Protein AF-A0A0J8VHM6-F1 (afdb_monomer)

InterPro domains:
  IPR025611 YobH-like protein [PF13996] (2-71)

Secondary structure (DSSP, 8-state):
-HHHHHHHHHHHHHHHHHHHH-EEEEEEEEE-TTSSEEEEEEE-SS-EEEEEEEB-TTSSSSBSS--SEEE------

Radius of gyration: 15.78 Å; Cα contacts (8 Å, |Δi|>4): 127; chains: 1; bounding box: 36×29×49 Å

Foldseek 3Di:
DVVVVVVVVVVVVVLVCLQQVQKFFWDDWDQDPVNQWIWTWTDGSPDIDTDIWGDDCVCPRTDVGDDRIDNNDDHDD

Nearest PDB structures (foldseek):
  8ssm-assembly2_D  TM=6.916E-01  e=6.876E-01  Citrobacter rodentium
  3q6c-assembly4_D  TM=5.318E-01  e=1.657E+00  Klebsiella variicola At-22
  8bqs-assembly1_Do  TM=5.261E-01  e=6.195E+00  Tetrahymena thermophila SB210
  8fs4-assembly1_G  TM=3.733E-01  e=9.616E+00  Saccharomyces cerevisiae
  2bw3-assembly1_A  TM=2.674E-01  e=3.991E+00  Musca domestica

Structure (mmCIF, N/CA/C/O backbone):
data_AF-A0A0J8VHM6-F1
#
_entry.id   AF-A0A0J8VHM6-F1
#
loop_
_atom_site.group_PDB
_atom_site.id
_atom_site.type_symbol
_atom_site.label_atom_id
_atom_site.label_alt_id
_atom_site.label_comp_id
_atom_site.label_asym_id
_atom_site.label_entity_id
_atom_site.label_seq_id
_atom_site.pdbx_PDB_ins_code
_atom_site.Cartn_x
_atom_site.Cartn_y
_atom_site.Cartn_z
_atom_site.occupancy
_atom_site.B_iso_or_equiv
_atom_site.auth_seq_id
_atom_site.auth_comp_id
_atom_site.auth_asym_id
_atom_site.auth_atom_id
_atom_site.pdbx_PDB_model_num
ATOM 1 N N . MET A 1 1 ? -13.700 5.012 25.671 1.00 68.12 1 MET A N 1
ATOM 2 C CA . MET A 1 1 ? -14.205 3.626 25.488 1.00 68.12 1 MET A CA 1
ATOM 3 C C . MET A 1 1 ? -15.081 3.478 24.243 1.00 68.12 1 MET A C 1
ATOM 5 O O . MET A 1 1 ? -14.697 2.733 23.355 1.00 68.12 1 MET A O 1
ATOM 9 N N . ARG A 1 2 ? -16.191 4.220 24.097 1.00 85.06 2 ARG A N 1
ATOM 10 C CA . ARG A 1 2 ? -17.096 4.105 22.927 1.00 85.06 2 ARG A CA 1
ATOM 11 C C . ARG A 1 2 ? -16.432 4.381 21.564 1.00 85.06 2 ARG A C 1
ATOM 13 O O . ARG A 1 2 ? -16.779 3.745 20.578 1.00 85.06 2 ARG A O 1
ATOM 20 N N . THR A 1 3 ? -15.479 5.310 21.505 1.00 90.00 3 THR A N 1
ATOM 21 C CA . THR A 1 3 ? -14.725 5.659 20.285 1.00 90.00 3 THR A CA 1
ATOM 22 C C . THR A 1 3 ? -13.704 4.594 19.891 1.00 90.00 3 THR A C 1
ATOM 24 O O . THR A 1 3 ? -13.614 4.248 18.720 1.00 90.00 3 THR A O 1
ATOM 27 N N . ILE A 1 4 ? -13.000 4.024 20.872 1.00 91.94 4 ILE A N 1
ATOM 28 C CA . ILE A 1 4 ? -12.013 2.953 20.664 1.00 91.94 4 ILE A CA 1
ATOM 29 C C . ILE A 1 4 ? -12.695 1.704 20.097 1.00 91.94 4 ILE A C 1
ATOM 31 O O . ILE A 1 4 ? -12.225 1.145 19.114 1.00 91.94 4 ILE A O 1
ATOM 35 N N . VAL A 1 5 ? -13.850 1.316 20.651 1.00 93.44 5 VAL A N 1
ATOM 36 C CA . VAL A 1 5 ? -14.626 0.164 20.157 1.00 93.44 5 VAL A CA 1
ATOM 37 C C . VAL A 1 5 ? -15.106 0.382 18.718 1.00 93.44 5 VAL A C 1
ATOM 39 O O . VAL A 1 5 ? -15.050 -0.534 17.905 1.00 93.44 5 VAL A O 1
ATOM 42 N N . ARG A 1 6 ? -15.530 1.605 18.369 1.00 92.12 6 ARG A N 1
ATOM 43 C CA . ARG A 1 6 ? -15.925 1.945 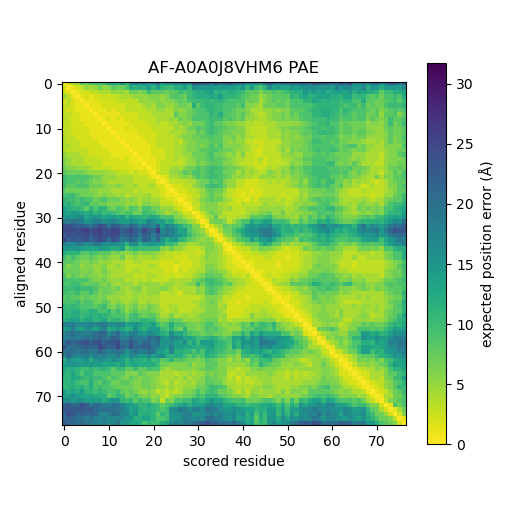16.991 1.00 92.12 6 ARG A CA 1
ATOM 44 C C . ARG A 1 6 ? -14.751 1.864 16.018 1.00 92.12 6 ARG A C 1
ATOM 46 O O . ARG A 1 6 ? -14.901 1.280 14.953 1.00 92.12 6 ARG A O 1
ATOM 53 N N . LEU A 1 7 ? -13.596 2.415 16.391 1.00 93.81 7 LEU A N 1
ATOM 54 C CA . LEU A 1 7 ? -12.375 2.346 15.583 1.00 93.81 7 LEU A CA 1
ATOM 55 C C . LEU A 1 7 ? -11.914 0.901 15.376 1.00 93.81 7 LEU A C 1
ATOM 57 O O . LEU A 1 7 ? -11.627 0.520 14.247 1.00 93.81 7 LEU A O 1
ATOM 61 N N . ALA A 1 8 ? -11.916 0.087 16.434 1.00 93.62 8 ALA A N 1
ATOM 62 C CA . ALA A 1 8 ? -11.582 -1.332 16.346 1.00 93.62 8 ALA A CA 1
ATOM 63 C C . ALA A 1 8 ? -12.544 -2.089 15.415 1.00 93.62 8 ALA A C 1
ATOM 65 O O . ALA A 1 8 ? -12.098 -2.876 14.585 1.00 93.62 8 ALA A O 1
ATOM 66 N N . GLY A 1 9 ? -13.849 -1.805 15.495 1.00 95.12 9 GLY A N 1
ATOM 67 C CA . GLY A 1 9 ? -14.845 -2.377 14.587 1.00 95.12 9 GLY A CA 1
ATOM 68 C C . GLY A 1 9 ? -14.617 -1.988 13.123 1.00 95.12 9 GLY A C 1
ATOM 69 O O . GLY A 1 9 ? -14.679 -2.844 12.247 1.00 95.12 9 GLY A O 1
ATOM 70 N N . LEU A 1 10 ? -14.294 -0.720 12.848 1.00 94.44 10 LEU A N 1
ATOM 71 C CA . LEU A 1 10 ? -13.986 -0.252 11.491 1.00 94.44 10 LEU A CA 1
ATOM 72 C C . LEU A 1 10 ? -12.715 -0.902 10.929 1.00 94.44 10 LEU A C 1
ATOM 74 O O . LEU A 1 10 ? -12.707 -1.321 9.775 1.00 94.44 10 LEU A O 1
ATOM 78 N N . LEU A 1 11 ? -11.669 -1.030 11.747 1.00 92.06 11 LEU A N 1
ATOM 79 C CA . LEU A 1 11 ? -10.434 -1.727 11.379 1.00 92.06 11 LEU A CA 1
ATOM 80 C C . LEU A 1 11 ? -10.686 -3.204 11.070 1.00 92.06 11 LEU A C 1
ATOM 82 O O . LEU A 1 11 ? -10.196 -3.705 10.061 1.00 92.06 11 LEU A O 1
ATOM 86 N N . ALA A 1 12 ? -11.492 -3.884 11.888 1.00 91.94 12 ALA A N 1
ATOM 87 C CA . ALA A 1 12 ? -11.866 -5.274 11.652 1.00 91.94 12 ALA A CA 1
ATOM 88 C C . ALA A 1 12 ? -12.641 -5.440 10.334 1.00 91.94 12 ALA A C 1
ATOM 90 O O . ALA A 1 12 ? -12.338 -6.339 9.553 1.00 91.94 12 ALA A O 1
ATOM 91 N N . LEU A 1 13 ? -13.592 -4.547 10.046 1.00 93.31 13 LEU A N 1
ATOM 92 C CA . LEU A 1 13 ? -14.339 -4.561 8.784 1.00 93.31 13 LEU A CA 1
ATOM 93 C C . LEU A 1 13 ? -13.437 -4.298 7.573 1.00 93.31 13 LEU A C 1
ATOM 95 O O . LEU A 1 13 ? -13.539 -5.009 6.576 1.00 93.31 13 LEU A O 1
ATOM 99 N N . ALA A 1 14 ? -12.534 -3.320 7.663 1.00 89.94 14 ALA A N 1
ATOM 100 C CA . ALA A 1 14 ? -11.578 -3.026 6.598 1.00 89.94 14 ALA A CA 1
ATOM 101 C C . ALA A 1 14 ? -10.646 -4.218 6.328 1.00 89.94 14 ALA A C 1
ATOM 103 O O . ALA A 1 14 ? -10.386 -4.557 5.173 1.00 89.94 14 ALA A O 1
ATOM 104 N N . TRP A 1 15 ? -10.190 -4.896 7.384 1.00 88.06 15 TRP A N 1
ATOM 105 C CA . TRP A 1 15 ? -9.352 -6.086 7.264 1.00 88.06 15 TRP A CA 1
ATOM 106 C C . TRP A 1 15 ? -10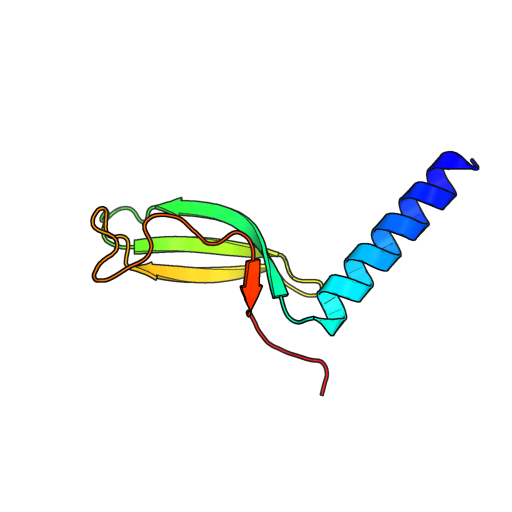.102 -7.269 6.636 1.00 88.06 15 TRP A C 1
ATOM 108 O O . TRP A 1 15 ? -9.569 -7.913 5.735 1.00 88.06 15 TRP A O 1
ATOM 118 N N . LEU A 1 16 ? -11.360 -7.512 7.027 1.00 89.38 16 LEU A N 1
ATOM 119 C CA . LEU A 1 16 ? -12.208 -8.529 6.394 1.00 89.38 16 LEU A CA 1
ATOM 120 C C . LEU A 1 16 ? -12.452 -8.223 4.911 1.00 89.38 16 LEU A C 1
ATOM 122 O O . LEU A 1 16 ? -12.350 -9.120 4.078 1.00 89.38 16 LEU A O 1
ATOM 126 N N . ALA A 1 17 ? -12.715 -6.963 4.558 1.00 88.44 17 ALA A N 1
ATOM 127 C CA . ALA A 1 17 ? -12.881 -6.558 3.164 1.00 88.44 17 ALA A CA 1
ATOM 128 C C . ALA A 1 17 ? -11.617 -6.843 2.334 1.00 88.44 17 ALA A C 1
ATOM 130 O O . ALA A 1 17 ? -11.713 -7.411 1.248 1.00 88.44 17 ALA A O 1
ATOM 131 N N . LEU A 1 18 ? -10.430 -6.520 2.860 1.00 83.94 18 LEU A N 1
ATOM 132 C CA . LEU A 1 18 ? -9.149 -6.856 2.224 1.00 83.94 18 LEU A CA 1
ATOM 133 C C . LEU A 1 18 ? -8.955 -8.371 2.079 1.00 83.9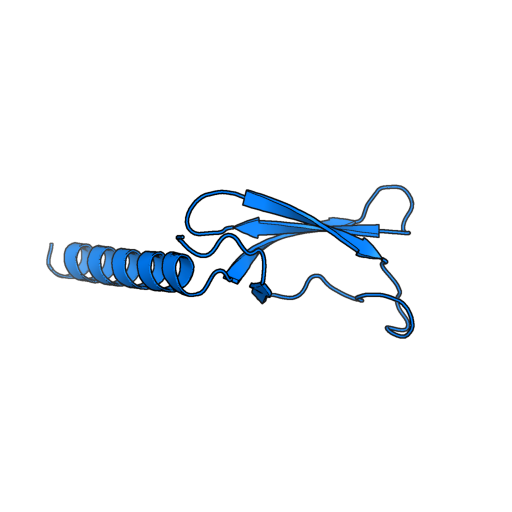4 18 LEU A C 1
ATOM 135 O O . LEU A 1 18 ? -8.492 -8.833 1.037 1.00 83.94 18 LEU A O 1
ATOM 139 N N . LEU A 1 19 ? -9.338 -9.140 3.102 1.00 84.75 19 LEU A N 1
ATOM 140 C CA . LEU A 1 19 ? -9.195 -10.594 3.130 1.00 84.75 19 LEU A CA 1
ATOM 141 C C . LEU A 1 19 ? -10.042 -11.282 2.053 1.00 84.75 19 LEU A C 1
ATOM 143 O O . LEU A 1 19 ? -9.535 -12.166 1.367 1.00 84.75 19 LEU A O 1
ATOM 147 N N . PHE A 1 20 ? -11.302 -10.873 1.886 1.00 84.31 20 PHE A N 1
ATOM 148 C CA . PHE A 1 20 ? -12.211 -11.479 0.906 1.00 84.31 20 PHE A CA 1
ATOM 149 C C . PHE A 1 20 ? -12.032 -10.934 -0.514 1.00 84.31 20 PHE A C 1
ATOM 151 O O . PHE A 1 20 ? -12.277 -11.653 -1.476 1.00 84.31 20 PHE A O 1
ATOM 158 N N . SER A 1 21 ? -11.592 -9.683 -0.666 1.00 82.44 21 SER A N 1
ATOM 159 C CA . SER A 1 21 ? -11.425 -9.061 -1.983 1.00 82.44 21 SER A CA 1
ATOM 160 C C . SER A 1 21 ? -10.194 -9.601 -2.732 1.00 82.44 21 SER A C 1
ATOM 162 O O . SER A 1 21 ? -10.180 -9.657 -3.959 1.00 82.44 21 SER A O 1
ATOM 164 N N . GLY A 1 22 ? -9.141 -10.024 -2.017 1.00 78.81 22 GLY A N 1
ATOM 165 C CA . GLY A 1 22 ? -7.886 -10.474 -2.642 1.00 78.81 22 GLY A CA 1
ATOM 166 C C . GLY A 1 22 ? -7.062 -9.335 -3.267 1.00 78.81 22 GLY A C 1
ATOM 167 O O . GLY A 1 22 ? -6.122 -9.579 -4.035 1.00 78.81 22 GLY A O 1
ATOM 168 N N . TYR A 1 23 ? -7.411 -8.090 -2.932 1.00 82.81 23 TYR A N 1
ATOM 169 C CA . TYR A 1 23 ? -6.684 -6.880 -3.304 1.00 82.81 23 TYR A CA 1
ATOM 170 C C . TYR A 1 23 ? -5.702 -6.488 -2.202 1.00 82.81 23 TYR A C 1
ATOM 172 O O . TYR A 1 23 ? -5.981 -6.630 -1.011 1.00 82.81 23 TYR A O 1
ATOM 180 N N . GLY A 1 24 ? -4.550 -5.974 -2.619 1.00 85.00 24 GLY A N 1
ATOM 181 C CA . GLY A 1 24 ? -3.558 -5.373 -1.743 1.00 85.00 24 GLY A CA 1
ATOM 182 C C . GLY A 1 24 ? -3.542 -3.862 -1.919 1.00 85.00 24 GLY A C 1
ATOM 183 O O . GLY A 1 24 ? -3.765 -3.359 -3.023 1.00 85.00 24 GLY A O 1
ATOM 184 N N . VAL A 1 25 ? -3.264 -3.150 -0.831 1.00 88.75 25 VAL A N 1
ATOM 185 C CA . VAL A 1 25 ? -3.079 -1.694 -0.827 1.00 88.75 25 VAL A CA 1
ATOM 186 C C . VAL A 1 25 ? -1.592 -1.402 -0.841 1.00 88.75 25 VAL A C 1
ATOM 188 O O . VAL A 1 25 ? -0.833 -2.026 -0.102 1.00 88.75 25 VAL A O 1
ATOM 191 N N . ILE A 1 26 ? -1.160 -0.465 -1.675 1.00 89.19 26 ILE A N 1
ATOM 192 C CA . ILE A 1 26 ? 0.246 -0.078 -1.700 1.00 89.19 26 ILE A CA 1
ATOM 193 C C . ILE A 1 26 ? 0.687 0.532 -0.365 1.00 89.19 26 ILE A C 1
ATOM 195 O O . ILE A 1 26 ? 0.025 1.405 0.191 1.00 89.19 26 ILE A O 1
ATOM 199 N N . ILE A 1 27 ? 1.834 0.079 0.131 1.00 88.75 27 ILE A N 1
ATOM 200 C CA . ILE A 1 27 ? 2.487 0.632 1.324 1.00 88.75 27 ILE A CA 1
ATOM 201 C C . ILE A 1 27 ? 3.852 1.243 1.018 1.00 88.75 27 ILE A C 1
ATOM 203 O O . ILE A 1 27 ? 4.336 2.079 1.774 1.00 88.75 27 ILE A O 1
ATOM 207 N N . SER A 1 28 ? 4.492 0.824 -0.075 1.00 83.94 28 SER A N 1
ATOM 208 C CA . SER A 1 28 ? 5.790 1.344 -0.488 1.00 83.94 28 SER A CA 1
ATOM 209 C C . SER A 1 28 ? 5.965 1.196 -1.995 1.00 83.94 28 SER A C 1
ATOM 211 O O . SER A 1 28 ? 5.505 0.222 -2.591 1.00 83.94 28 SER A O 1
ATOM 213 N N . SER A 1 29 ? 6.635 2.176 -2.588 1.00 83.12 29 SER A N 1
ATOM 214 C CA . SER A 1 29 ? 7.027 2.215 -3.992 1.00 83.12 29 SER A CA 1
ATOM 215 C C . SER A 1 29 ? 8.495 2.604 -4.019 1.00 83.12 29 SER A C 1
ATOM 217 O O . SER A 1 29 ? 8.834 3.714 -3.610 1.00 83.12 29 SER A O 1
ATOM 219 N N . THR A 1 30 ? 9.365 1.700 -4.451 1.00 82.56 30 THR A N 1
ATOM 220 C CA . THR A 1 30 ? 10.795 1.966 -4.597 1.00 82.56 30 THR A CA 1
ATOM 221 C C . THR A 1 30 ? 11.205 1.722 -6.039 1.00 82.56 30 THR A C 1
ATOM 223 O O . THR A 1 30 ? 10.861 0.706 -6.637 1.00 82.56 30 THR A O 1
ATOM 226 N N . GLU A 1 31 ? 11.891 2.693 -6.628 1.00 77.44 31 GLU A N 1
ATOM 227 C CA . GLU A 1 31 ? 12.454 2.545 -7.962 1.00 77.44 31 GLU A CA 1
ATOM 228 C C . GLU A 1 31 ? 13.758 1.755 -7.865 1.00 77.44 31 GLU A C 1
ATOM 230 O O . GLU A 1 31 ? 14.603 2.018 -7.005 1.00 77.44 31 GLU A O 1
ATOM 235 N N . ASN A 1 32 ? 13.901 0.735 -8.705 1.00 72.19 32 ASN A N 1
ATOM 236 C CA . ASN A 1 32 ? 15.059 -0.140 -8.679 1.00 72.19 32 ASN A CA 1
ATOM 237 C C . ASN A 1 32 ? 16.293 0.607 -9.219 1.00 72.19 32 ASN A C 1
ATOM 239 O O . ASN A 1 32 ? 16.177 1.408 -10.144 1.00 72.19 32 ASN A O 1
ATOM 243 N N . ALA A 1 33 ? 17.487 0.312 -8.695 1.00 60.56 33 ALA A N 1
ATOM 244 C CA . ALA A 1 33 ? 18.716 1.104 -8.890 1.00 60.56 33 ALA A CA 1
ATOM 245 C C . ALA A 1 33 ? 19.251 1.187 -10.343 1.00 60.56 33 ALA A C 1
ATOM 247 O O . ALA A 1 33 ? 20.264 1.833 -10.595 1.00 60.56 33 ALA A O 1
ATOM 248 N N . ALA A 1 34 ? 18.574 0.543 -11.295 1.00 64.56 34 ALA A N 1
ATOM 249 C CA . ALA A 1 34 ? 18.861 0.603 -12.726 1.00 64.56 34 ALA A CA 1
ATOM 250 C C . ALA A 1 34 ? 17.824 1.418 -13.530 1.00 64.56 34 ALA A C 1
ATOM 252 O O . ALA A 1 34 ? 17.893 1.415 -14.754 1.00 64.56 34 ALA A O 1
ATOM 253 N N . GLY A 1 35 ? 16.835 2.056 -12.884 1.00 63.81 35 GLY A N 1
ATOM 254 C CA . GLY A 1 35 ? 15.822 2.914 -13.527 1.00 63.81 35 GLY A CA 1
ATOM 255 C C . GLY A 1 35 ? 14.819 2.190 -14.440 1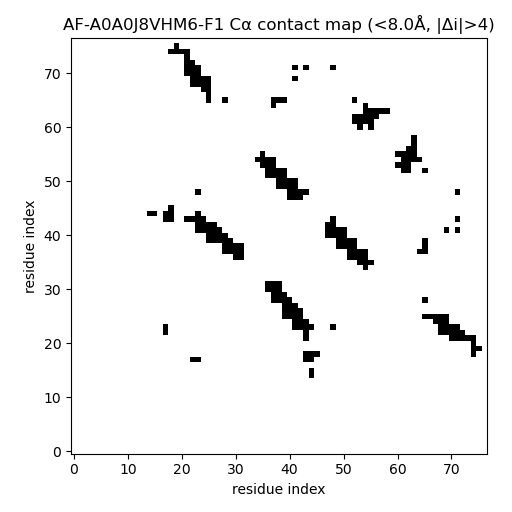.00 63.81 35 GLY A C 1
ATOM 256 O O . GLY A 1 35 ? 13.949 2.819 -15.027 1.00 63.81 35 GLY A O 1
ATOM 257 N N . MET A 1 36 ? 14.923 0.863 -14.572 1.00 65.12 36 MET A N 1
ATOM 258 C CA . MET A 1 36 ? 14.107 0.060 -15.497 1.00 65.12 36 MET A CA 1
ATOM 259 C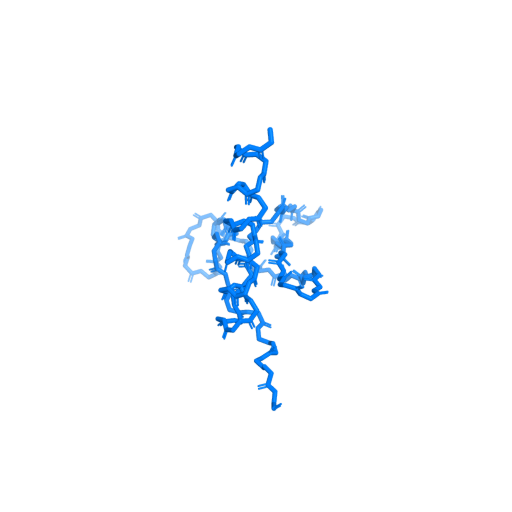 C . MET A 1 36 ? 12.940 -0.680 -14.823 1.00 65.12 36 MET A C 1
ATOM 261 O O . MET A 1 36 ? 12.160 -1.349 -15.501 1.00 65.12 36 MET A O 1
ATOM 265 N N . GLY A 1 37 ? 12.804 -0.594 -13.495 1.00 74.12 37 GLY A N 1
ATOM 266 C CA . GLY A 1 37 ? 11.757 -1.307 -12.765 1.00 74.12 37 GLY A CA 1
ATOM 267 C C . GLY A 1 37 ? 11.283 -0.580 -11.509 1.00 74.12 37 GLY A C 1
ATOM 268 O O . GLY A 1 37 ? 12.094 -0.087 -10.732 1.00 74.12 37 GLY A O 1
ATOM 269 N N . LEU A 1 38 ? 9.970 -0.558 -11.301 1.00 82.81 38 LEU A N 1
ATOM 270 C CA . LEU A 1 38 ? 9.301 -0.110 -10.082 1.00 82.81 38 LEU A CA 1
ATOM 271 C C . LEU A 1 38 ? 9.008 -1.320 -9.195 1.00 82.81 38 LEU A C 1
ATOM 273 O O . LEU A 1 38 ? 8.241 -2.204 -9.575 1.00 82.81 38 LEU A O 1
ATOM 277 N N . GLU A 1 39 ? 9.586 -1.362 -8.003 1.00 85.25 39 GLU A N 1
ATOM 278 C CA . GLU A 1 39 ? 9.220 -2.322 -6.968 1.00 85.25 39 GLU A CA 1
ATOM 279 C C . GLU A 1 39 ? 8.093 -1.737 -6.103 1.00 85.25 39 GLU A C 1
ATOM 281 O O . GLU A 1 39 ? 8.276 -0.805 -5.319 1.00 85.25 39 GLU A O 1
ATOM 286 N N . CYS A 1 40 ? 6.905 -2.315 -6.237 1.00 87.69 40 CYS A N 1
ATOM 287 C 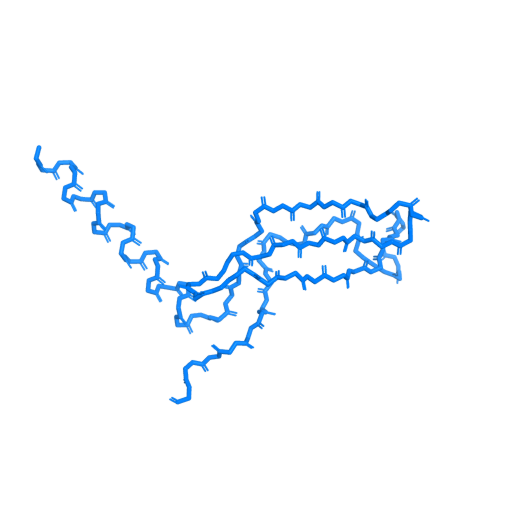CA . CYS A 1 40 ? 5.702 -1.920 -5.522 1.00 87.69 40 CYS A CA 1
ATOM 288 C C . CYS A 1 40 ? 5.379 -2.963 -4.451 1.00 87.69 40 CYS A C 1
ATOM 290 O O . CYS A 1 40 ? 5.180 -4.143 -4.757 1.00 87.69 40 CYS A O 1
ATOM 292 N N . ARG A 1 41 ? 5.295 -2.537 -3.190 1.00 86.69 41 ARG A N 1
ATOM 293 C CA . ARG A 1 41 ? 4.922 -3.396 -2.061 1.00 86.69 41 ARG A CA 1
ATOM 294 C C . ARG A 1 41 ? 3.470 -3.170 -1.689 1.00 86.69 41 ARG A C 1
ATOM 296 O O . ARG A 1 41 ? 3.075 -2.056 -1.343 1.00 86.69 41 ARG A O 1
ATOM 303 N N . TYR A 1 42 ? 2.703 -4.249 -1.719 1.00 87.06 42 TYR A N 1
ATOM 304 C CA . TYR A 1 42 ? 1.283 -4.281 -1.417 1.00 87.06 42 TYR A CA 1
ATOM 305 C C . TYR A 1 42 ? 1.033 -5.010 -0.110 1.00 87.06 42 TYR A C 1
ATOM 307 O O . TYR A 1 42 ? 1.410 -6.166 0.046 1.00 87.06 42 TYR A O 1
ATOM 315 N N . LEU A 1 43 ? 0.343 -4.355 0.811 1.00 87.44 43 LEU A N 1
ATOM 316 C CA . LEU A 1 43 ? -0.148 -4.974 2.026 1.00 87.44 43 LEU A CA 1
ATOM 317 C C . LEU A 1 43 ? -1.496 -5.633 1.753 1.00 87.44 43 LEU A C 1
ATOM 319 O O . LEU A 1 43 ? -2.444 -4.995 1.292 1.00 87.44 43 LEU A O 1
ATOM 323 N N . THR A 1 44 ? -1.564 -6.924 2.044 1.00 86.38 44 THR A N 1
ATOM 324 C CA . THR A 1 44 ? -2.796 -7.713 2.022 1.00 86.38 44 THR A CA 1
ATOM 325 C C . THR A 1 44 ? -3.227 -8.033 3.444 1.00 86.38 44 THR A C 1
ATOM 327 O O . THR A 1 44 ? -2.497 -7.773 4.398 1.00 86.38 44 THR A O 1
ATOM 330 N N . ALA A 1 45 ? -4.396 -8.650 3.609 1.00 83.31 45 ALA A N 1
ATOM 331 C CA . ALA A 1 45 ? -4.827 -9.106 4.927 1.00 83.31 45 ALA A CA 1
ATOM 332 C C . ALA A 1 45 ? -3.886 -10.158 5.557 1.00 83.31 45 ALA A C 1
ATOM 334 O O . ALA A 1 45 ? -3.931 -10.345 6.770 1.00 83.31 45 ALA A O 1
ATOM 335 N N . ARG A 1 46 ? -3.054 -10.847 4.758 1.00 80.62 46 ARG A N 1
ATOM 336 C CA . ARG A 1 46 ? -2.218 -11.974 5.209 1.00 80.62 46 ARG A CA 1
ATOM 337 C C . ARG A 1 46 ? -0.722 -11.688 5.182 1.00 80.62 46 ARG A C 1
ATOM 339 O O . ARG A 1 46 ? -0.024 -12.098 6.098 1.00 80.62 46 ARG A O 1
ATOM 346 N N . ASP A 1 47 ? -0.247 -11.036 4.130 1.00 84.50 47 ASP A N 1
ATOM 347 C CA . ASP A 1 47 ? 1.181 -10.864 3.868 1.00 84.50 47 ASP A CA 1
ATOM 348 C C . ASP A 1 47 ? 1.466 -9.572 3.082 1.00 84.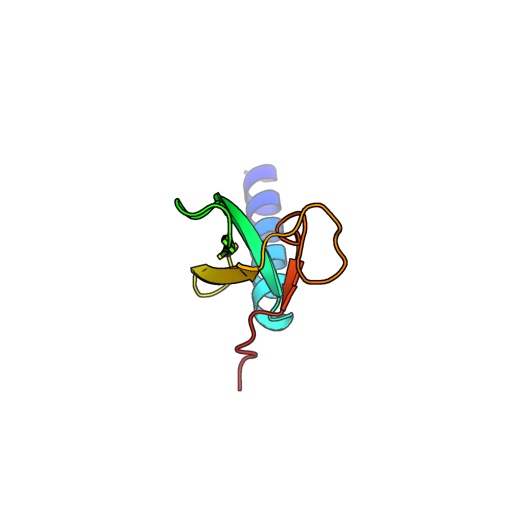50 47 ASP A C 1
ATOM 350 O O . ASP A 1 47 ? 0.541 -8.907 2.591 1.00 84.50 47 ASP A O 1
ATOM 354 N N . VAL A 1 48 ? 2.742 -9.216 2.951 1.00 86.94 48 VAL A N 1
ATOM 355 C CA . VAL A 1 48 ? 3.202 -8.088 2.139 1.00 86.94 48 VAL A CA 1
ATOM 356 C C . VAL A 1 48 ? 3.784 -8.632 0.840 1.00 86.94 48 VAL A C 1
ATOM 358 O O . VAL A 1 48 ? 4.850 -9.237 0.816 1.00 86.94 48 VAL A O 1
ATOM 361 N N . VAL A 1 49 ? 3.097 -8.369 -0.267 1.00 84.75 49 VAL A N 1
ATOM 362 C CA . VAL A 1 49 ? 3.486 -8.853 -1.591 1.00 84.75 49 VAL A CA 1
ATOM 363 C C . VAL A 1 49 ? 4.276 -7.783 -2.327 1.00 84.75 49 VAL A C 1
ATOM 365 O O . VAL A 1 49 ? 3.772 -6.693 -2.596 1.00 84.75 49 VAL A O 1
ATOM 368 N N . THR A 1 50 ? 5.497 -8.122 -2.719 1.00 84.94 50 THR A N 1
ATOM 369 C CA . THR A 1 50 ? 6.333 -7.278 -3.575 1.00 84.94 50 THR A CA 1
ATOM 370 C C . THR A 1 50 ? 6.130 -7.652 -5.043 1.00 84.94 50 THR A C 1
ATOM 372 O O . THR A 1 50 ? 6.259 -8.816 -5.422 1.00 84.94 50 THR A O 1
ATOM 375 N N . ARG A 1 51 ? 5.814 -6.670 -5.888 1.00 81.62 51 ARG A N 1
ATOM 376 C CA . ARG A 1 51 ? 5.676 -6.812 -7.345 1.00 81.62 51 ARG A CA 1
ATOM 377 C C . ARG A 1 51 ? 6.655 -5.875 -8.039 1.00 81.62 51 ARG A C 1
ATOM 379 O O . ARG A 1 51 ? 6.744 -4.710 -7.673 1.00 81.62 51 ARG A O 1
ATOM 386 N N . GLN A 1 52 ? 7.348 -6.377 -9.054 1.00 81.69 52 GLN A N 1
ATOM 387 C CA . GLN A 1 52 ? 8.182 -5.559 -9.929 1.00 81.69 52 GLN A CA 1
ATOM 388 C C . GLN A 1 52 ? 7.407 -5.251 -11.208 1.00 81.69 52 GLN A C 1
ATOM 390 O O . GLN A 1 52 ? 6.956 -6.166 -11.898 1.00 81.69 52 GLN A O 1
ATOM 395 N N . PHE A 1 53 ? 7.237 -3.970 -11.505 1.00 79.38 53 PHE A N 1
ATOM 396 C CA . PHE A 1 53 ? 6.656 -3.483 -12.748 1.00 79.38 53 PHE A CA 1
ATOM 397 C C . PHE A 1 53 ? 7.734 -2.834 -13.604 1.00 79.38 53 PHE A C 1
ATOM 399 O O . PHE A 1 53 ? 8.698 -2.284 -13.080 1.00 79.38 53 PHE A O 1
ATOM 406 N N . ILE A 1 54 ? 7.554 -2.865 -14.922 1.00 80.62 54 ILE A N 1
ATOM 407 C CA . ILE A 1 54 ? 8.398 -2.091 -15.832 1.00 80.62 54 ILE A CA 1
ATOM 408 C C . ILE A 1 54 ? 8.052 -0.615 -15.641 1.00 80.62 54 ILE A C 1
ATOM 410 O O . ILE A 1 54 ? 6.879 -0.240 -15.741 1.00 80.62 54 ILE A O 1
ATOM 414 N N . HIS A 1 55 ? 9.059 0.199 -15.331 1.00 78.88 55 HIS A N 1
ATOM 415 C CA . HIS A 1 55 ? 8.895 1.644 -15.253 1.00 78.88 55 HIS A CA 1
ATOM 416 C C . HIS A 1 55 ? 9.033 2.244 -16.647 1.00 78.88 55 HIS A C 1
ATOM 418 O O . HIS A 1 55 ? 9.973 1.922 -17.376 1.00 78.88 55 HIS A O 1
ATOM 424 N N . THR A 1 56 ? 8.100 3.098 -17.052 1.00 72.44 56 THR A N 1
ATOM 425 C CA . THR A 1 56 ? 8.239 3.847 -18.305 1.00 72.44 56 THR A CA 1
ATOM 426 C C . THR A 1 56 ? 7.487 5.162 -18.201 1.00 72.44 56 THR A C 1
ATOM 428 O O . THR A 1 56 ? 6.274 5.150 -18.002 1.00 72.44 56 THR A O 1
ATOM 431 N N . ASP A 1 57 ? 8.177 6.283 -18.410 1.00 69.81 57 ASP A N 1
ATOM 432 C CA . ASP A 1 57 ? 7.594 7.633 -18.343 1.00 69.81 57 ASP A CA 1
ATOM 433 C C . ASP A 1 57 ? 6.473 7.869 -19.365 1.00 69.81 57 ASP A C 1
ATOM 435 O O . ASP A 1 57 ? 5.551 8.645 -19.129 1.00 69.81 57 ASP A O 1
ATOM 439 N N . SER A 1 58 ? 6.527 7.179 -20.509 1.00 67.62 58 SER A N 1
ATOM 440 C CA . SER A 1 58 ? 5.541 7.318 -21.586 1.00 67.62 58 SER A CA 1
ATOM 441 C C . SER A 1 58 ? 4.259 6.506 -21.373 1.00 67.62 58 SER A C 1
ATOM 443 O O . SER A 1 58 ? 3.308 6.680 -22.132 1.00 67.62 58 SER A O 1
ATOM 445 N N . GLY A 1 59 ? 4.219 5.594 -20.390 1.00 64.31 59 GLY A N 1
ATOM 446 C CA . GLY A 1 59 ? 3.060 4.732 -20.104 1.00 64.31 59 GLY A CA 1
ATOM 447 C C . GLY A 1 59 ? 2.675 3.739 -21.213 1.00 64.31 59 GLY A C 1
ATOM 448 O O . GLY A 1 59 ? 1.661 3.057 -21.093 1.00 64.31 59 GLY A O 1
ATOM 449 N N . LEU A 1 60 ? 3.461 3.644 -22.294 1.00 66.81 60 LEU A N 1
ATOM 450 C CA . LEU A 1 60 ? 3.155 2.798 -23.454 1.00 66.81 60 LEU A CA 1
ATOM 451 C C . LEU A 1 60 ? 3.551 1.327 -23.234 1.00 66.81 60 LEU A C 1
ATOM 453 O O . LEU A 1 60 ? 2.921 0.428 -23.783 1.00 66.81 60 LEU A O 1
ATOM 457 N N . ILE A 1 61 ? 4.599 1.083 -22.436 1.00 65.75 61 ILE A N 1
ATOM 458 C CA . ILE A 1 61 ? 5.169 -0.251 -22.178 1.00 65.75 61 ILE A CA 1
ATOM 459 C C . ILE A 1 61 ? 5.554 -0.392 -20.693 1.00 65.75 61 ILE A C 1
ATOM 461 O O . ILE A 1 61 ? 6.661 -0.791 -20.356 1.00 65.75 61 ILE A O 1
ATOM 465 N N . GLY A 1 62 ? 4.657 -0.022 -19.779 1.00 70.31 62 GLY A N 1
ATOM 466 C CA . GLY A 1 62 ? 4.941 -0.073 -18.343 1.00 70.31 62 GLY A CA 1
ATOM 467 C C . GLY A 1 62 ? 3.966 0.753 -17.514 1.00 70.31 62 GLY A C 1
ATOM 468 O O . GLY A 1 62 ? 3.038 1.353 -18.054 1.00 70.31 62 GLY A O 1
ATOM 469 N N . VAL A 1 63 ? 4.177 0.787 -16.198 1.00 76.62 63 VAL A N 1
ATOM 470 C CA . VAL A 1 63 ? 3.437 1.680 -15.294 1.00 76.62 63 VAL A CA 1
ATOM 471 C C . VAL A 1 63 ? 4.319 2.872 -14.931 1.00 76.62 63 VAL A C 1
ATOM 473 O O . VAL A 1 63 ? 5.501 2.723 -14.621 1.00 76.62 63 VAL A O 1
ATOM 476 N N . THR A 1 64 ? 3.746 4.070 -14.975 1.00 77.38 64 THR A N 1
ATOM 477 C CA . THR A 1 64 ? 4.427 5.306 -14.556 1.00 77.38 64 THR A CA 1
ATOM 478 C C . THR A 1 64 ? 4.525 5.399 -13.036 1.00 77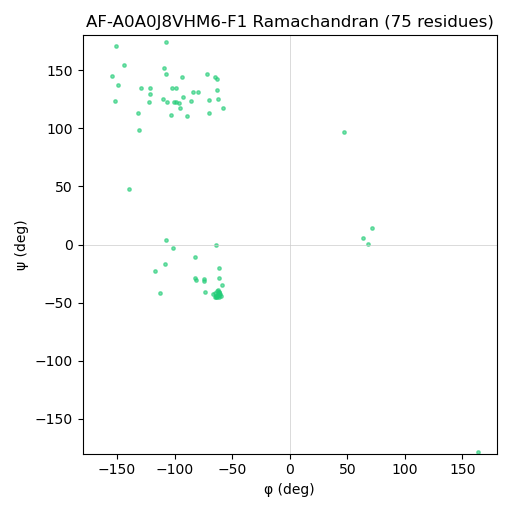.38 64 THR A C 1
ATOM 480 O O . THR A 1 64 ? 5.484 5.936 -12.499 1.00 77.38 64 THR A O 1
ATOM 483 N N . ALA A 1 65 ? 3.547 4.836 -12.327 1.00 78.75 65 ALA A N 1
ATOM 484 C CA . ALA A 1 65 ? 3.504 4.775 -10.876 1.00 78.75 65 ALA A CA 1
ATOM 485 C C . ALA A 1 65 ? 2.879 3.457 -10.420 1.00 78.75 65 ALA A C 1
ATOM 487 O O . ALA A 1 65 ? 2.067 2.854 -11.127 1.00 78.75 65 ALA A O 1
ATOM 488 N N . CYS A 1 66 ? 3.230 3.022 -9.212 1.00 82.94 66 CYS A N 1
ATOM 489 C CA . CYS A 1 66 ? 2.618 1.848 -8.616 1.00 82.94 66 CYS A CA 1
ATOM 490 C C . CYS A 1 66 ? 1.106 2.067 -8.409 1.00 82.94 66 CYS A C 1
ATOM 492 O O . CYS A 1 66 ? 0.717 3.028 -7.735 1.00 82.94 66 CYS A O 1
ATOM 494 N N . PRO A 1 67 ? 0.232 1.190 -8.936 1.00 80.81 67 PRO A N 1
ATOM 495 C CA . PRO A 1 67 ? -1.206 1.334 -8.749 1.00 80.81 67 PRO A CA 1
ATOM 496 C C . PRO A 1 67 ? -1.572 1.222 -7.267 1.00 80.81 67 PRO A C 1
ATOM 498 O O . PRO A 1 67 ? -0.994 0.409 -6.550 1.00 80.81 67 PRO A O 1
ATOM 501 N N . LEU A 1 68 ? -2.546 2.016 -6.810 1.00 81.81 68 LEU A N 1
ATOM 502 C CA . LEU A 1 68 ? -2.967 2.042 -5.401 1.00 81.81 68 LEU A CA 1
ATOM 503 C C . LEU A 1 68 ? -3.549 0.703 -4.932 1.00 81.81 68 LEU A C 1
ATOM 505 O O . LEU A 1 68 ? -3.288 0.261 -3.813 1.00 81.81 68 LEU A O 1
ATOM 509 N N . LEU A 1 69 ? -4.336 0.074 -5.805 1.00 77.81 69 LEU A N 1
ATOM 510 C CA . LEU A 1 69 ? -4.987 -1.208 -5.583 1.00 77.81 69 LEU A CA 1
ATOM 511 C C . LEU A 1 69 ? -4.537 -2.165 -6.673 1.00 77.81 69 LEU A C 1
ATOM 513 O O . LEU A 1 69 ? -4.735 -1.902 -7.859 1.00 77.81 69 LEU A O 1
ATOM 517 N N . HIS A 1 70 ? -3.958 -3.286 -6.269 1.00 79.81 70 HIS A N 1
ATOM 518 C CA . HIS A 1 70 ? -3.558 -4.333 -7.194 1.00 79.81 70 HIS A CA 1
ATOM 519 C C . HIS A 1 70 ? -4.113 -5.671 -6.718 1.00 79.81 70 HIS A C 1
ATOM 521 O O . HIS A 1 70 ? -4.025 -6.010 -5.534 1.00 79.81 70 HIS A O 1
ATOM 527 N N . LYS A 1 71 ? -4.682 -6.449 -7.644 1.00 78.25 71 LYS A N 1
ATOM 528 C CA . LYS A 1 71 ? -5.111 -7.817 -7.353 1.00 78.25 71 LYS A CA 1
ATOM 529 C C . LYS A 1 71 ? -3.861 -8.672 -7.165 1.00 78.25 71 LYS A C 1
ATOM 531 O O . LYS A 1 71 ? -3.053 -8.829 -8.076 1.00 78.25 71 LYS A O 1
ATOM 536 N N . VAL A 1 72 ? -3.640 -9.148 -5.951 1.00 71.81 72 VAL A N 1
ATOM 537 C CA . VAL A 1 72 ? -2.400 -9.848 -5.560 1.00 71.81 72 VAL A CA 1
ATOM 538 C C . VAL A 1 72 ? -2.616 -11.341 -5.347 1.00 71.81 72 VAL A C 1
ATOM 540 O O . VAL A 1 72 ? -1.653 -12.089 -5.423 1.00 71.81 72 VAL A O 1
ATOM 543 N N . GLU A 1 73 ? -3.876 -11.744 -5.190 1.00 66.31 73 GLU A N 1
ATOM 544 C CA . GLU A 1 73 ? -4.426 -13.099 -5.283 1.00 66.31 73 GLU A CA 1
ATOM 545 C C . GLU A 1 73 ? -3.668 -14.221 -4.543 1.00 66.31 73 GLU A C 1
ATOM 547 O O . GLU A 1 73 ? -2.767 -14.876 -5.057 1.00 66.31 73 GLU A O 1
ATOM 552 N N . LYS A 1 74 ? -4.168 -14.517 -3.339 1.00 57.12 74 LYS A N 1
ATOM 553 C CA . LYS A 1 74 ? -4.694 -15.841 -2.974 1.00 57.12 74 LYS A CA 1
ATOM 554 C C . LYS A 1 74 ? -6.057 -15.600 -2.323 1.00 57.12 74 LYS A C 1
ATOM 556 O O . LYS A 1 74 ? -6.104 -15.194 -1.161 1.00 57.12 74 LYS A O 1
ATOM 561 N N . VAL A 1 75 ? -7.146 -15.765 -3.078 1.00 56.38 75 VAL A N 1
ATOM 562 C CA . VAL A 1 75 ? -8.492 -15.840 -2.483 1.00 56.38 75 VAL A CA 1
ATOM 563 C C . VAL A 1 75 ? -8.522 -17.106 -1.623 1.00 56.38 75 VAL A C 1
ATOM 565 O O . VAL A 1 75 ? -7.816 -18.064 -1.924 1.00 56.38 75 VAL A O 1
ATOM 568 N N . VAL A 1 76 ? -9.218 -17.077 -0.489 1.00 57.69 76 VAL A N 1
ATOM 569 C CA . VAL A 1 76 ? -9.372 -18.263 0.366 1.00 57.69 76 VAL A CA 1
ATOM 570 C C . VAL A 1 76 ? -10.019 -19.378 -0.469 1.00 57.69 76 VAL A C 1
ATOM 572 O O . VAL A 1 76 ? -11.125 -19.157 -0.953 1.00 57.69 76 VAL A O 1
ATOM 575 N N . ASP A 1 77 ? -9.312 -20.497 -0.672 1.00 53.84 77 ASP A N 1
ATOM 576 C CA . ASP A 1 77 ? -9.863 -21.744 -1.238 1.00 53.84 77 ASP A CA 1
ATOM 577 C C . ASP A 1 77 ? -10.904 -22.371 -0.298 1.00 53.84 77 ASP A C 1
ATOM 579 O O . ASP A 1 77 ? -10.665 -22.355 0.938 1.00 53.84 77 ASP A O 1
#

Sequence (77 aa):
MRTIVRLAGLLALAWLALLFSGYGVIISSTENAAGMGLECRYLTARDVVTRQFIHTDSGLIGVTACPLLHKVEKVVD

Organism: NCBI:txid435910

Solvent-accessible surface area (backbone atoms only — not comparable to full-atom values): 4429 Å² total; per-residue (Å²): 108,77,65,58,55,50,52,52,51,52,52,50,52,53,42,51,50,29,43,72,67,20,37,16,41,56,77,48,77,44,73,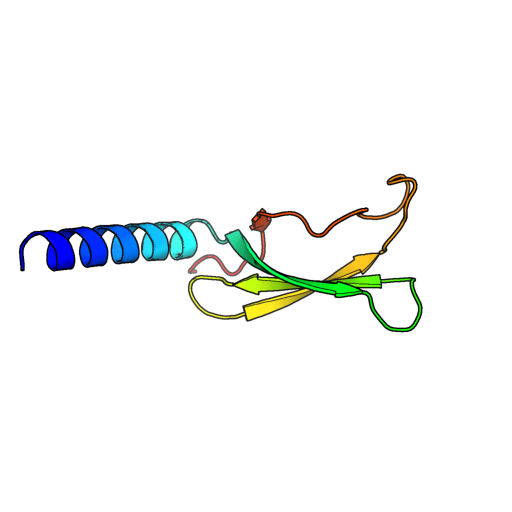39,100,78,71,57,30,33,40,29,31,22,44,40,65,86,52,76,48,77,44,80,39,43,39,27,93,81,51,82,77,36,45,72,62,74,64,62,67,41,82,69,64,77,58,85,128

Mean predicted aligned error: 7.91 Å

pLDDT: mean 80.15, std 10.14, range [53.84, 95.12]